Protein AF-A0A0B6X163-F1 (afdb_monomer_lite)

Sequence (167 aa):
MRHIKIWMGVALLGLLTAAVSIQALSQGRGRGIGRGPVRNVPTTNPSRPTNAASPGRSDKAARDVDRDRARGIAKKLNMTPEELEQKYQAERALNPHLTFGQFIAANVVARNLSAKHPNVTTEAILAGLRSGKSLGQTLQDLGVSEKEAREAERNARREIKEAHRNP

Radius of gyration: 24.9 Å; chains: 1; bounding box: 63×36×82 Å

Structure (mmCIF, N/CA/C/O backbone):
data_AF-A0A0B6X163-F1
#
_entry.id   AF-A0A0B6X163-F1
#
loop_
_atom_site.group_PDB
_atom_site.id
_atom_site.type_symbol
_atom_site.label_atom_id
_atom_site.label_alt_id
_atom_site.label_comp_id
_atom_site.label_asym_id
_atom_site.label_entity_id
_atom_site.label_seq_id
_atom_site.pdbx_PDB_ins_code
_atom_site.Cartn_x
_atom_site.Cartn_y
_atom_site.Cartn_z
_atom_site.occupancy
_atom_site.B_iso_or_equiv
_atom_site.auth_seq_id
_atom_site.auth_comp_id
_atom_site.auth_asym_id
_atom_site.auth_atom_id
_atom_site.pdbx_PDB_model_num
ATOM 1 N N . MET A 1 1 ? 20.357 -18.720 38.639 1.00 43.31 1 MET A N 1
ATOM 2 C CA . MET A 1 1 ? 19.757 -17.428 38.227 1.00 43.31 1 MET A CA 1
ATOM 3 C C . MET A 1 1 ? 18.860 -17.722 37.022 1.00 43.31 1 MET A C 1
ATOM 5 O O . MET A 1 1 ? 19.398 -18.125 36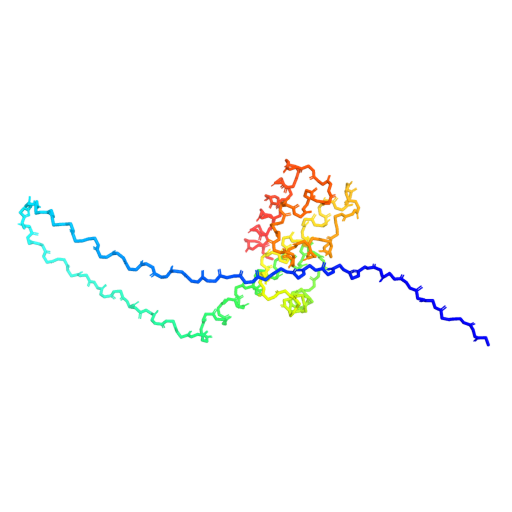.009 1.00 43.31 1 MET A O 1
ATOM 9 N N . ARG A 1 2 ? 17.532 -17.910 37.144 1.00 51.97 2 ARG A N 1
ATOM 10 C CA . ARG A 1 2 ? 16.449 -16.891 37.239 1.00 51.97 2 ARG A CA 1
ATOM 11 C C . ARG A 1 2 ? 16.726 -15.732 36.258 1.00 51.97 2 ARG A C 1
ATOM 13 O O . ARG A 1 2 ? 17.736 -15.073 36.432 1.00 51.97 2 ARG A O 1
ATOM 20 N N . HIS A 1 3 ? 15.945 -15.469 35.208 1.00 43.88 3 HIS A N 1
ATOM 21 C CA . HIS A 1 3 ? 14.514 -15.169 35.239 1.00 43.88 3 HIS A CA 1
ATOM 22 C C . HIS A 1 3 ? 13.803 -15.409 33.894 1.00 43.88 3 HIS A C 1
ATOM 24 O O . HIS A 1 3 ? 14.288 -15.038 32.832 1.00 43.88 3 HIS A O 1
ATOM 30 N N . ILE A 1 4 ? 12.595 -15.958 34.009 1.00 51.75 4 ILE A N 1
ATOM 31 C CA . ILE A 1 4 ? 11.504 -15.981 33.031 1.00 51.75 4 ILE A CA 1
ATOM 32 C C . ILE A 1 4 ? 10.851 -14.588 32.996 1.00 51.75 4 ILE A C 1
ATOM 34 O O . ILE A 1 4 ? 10.662 -13.984 34.057 1.00 51.75 4 ILE A O 1
ATOM 38 N N . LYS A 1 5 ? 10.449 -14.096 31.817 1.00 57.38 5 LYS A N 1
ATOM 39 C CA . LYS A 1 5 ? 9.508 -12.971 31.696 1.00 57.38 5 LYS A CA 1
ATOM 40 C C . LYS A 1 5 ? 8.414 -13.307 30.678 1.00 57.38 5 LYS A C 1
ATOM 42 O O . LYS A 1 5 ? 8.634 -13.339 29.475 1.00 57.38 5 LYS A O 1
ATOM 47 N N . ILE A 1 6 ? 7.252 -13.615 31.240 1.00 53.97 6 ILE A N 1
ATOM 48 C CA . ILE A 1 6 ? 5.937 -13.760 30.614 1.00 53.97 6 ILE A CA 1
ATOM 49 C C . ILE A 1 6 ? 5.343 -12.344 30.494 1.00 53.97 6 ILE A C 1
ATOM 51 O O . ILE A 1 6 ? 5.504 -11.588 31.451 1.00 53.97 6 ILE A O 1
ATOM 55 N N . TRP A 1 7 ? 4.669 -12.012 29.382 1.00 41.28 7 TRP A N 1
ATOM 56 C CA . TRP A 1 7 ? 3.344 -11.345 29.299 1.00 41.28 7 TRP A CA 1
ATOM 57 C C . TRP A 1 7 ? 3.153 -10.514 28.020 1.00 41.28 7 TRP A C 1
ATOM 59 O O . TRP A 1 7 ? 3.813 -9.501 27.834 1.00 41.28 7 TRP A O 1
ATOM 69 N N . MET A 1 8 ? 2.174 -10.919 27.210 1.00 46.34 8 MET A N 1
ATOM 70 C CA . MET A 1 8 ? 1.019 -10.137 26.723 1.00 46.34 8 MET A CA 1
ATOM 71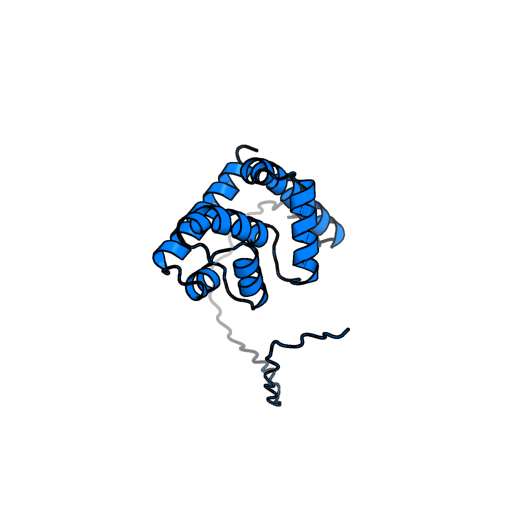 C C . MET A 1 8 ? 0.085 -11.197 26.099 1.00 46.34 8 MET A C 1
ATOM 73 O O . MET A 1 8 ? 0.486 -11.891 25.175 1.00 46.34 8 MET A O 1
ATOM 77 N N . GLY A 1 9 ? -1.072 -11.559 26.668 1.00 40.84 9 GLY A N 1
ATOM 78 C CA . GLY A 1 9 ? -2.228 -10.683 26.888 1.00 40.84 9 GLY A CA 1
ATOM 79 C C . GLY A 1 9 ? -2.663 -10.159 25.517 1.00 40.84 9 GLY A C 1
ATOM 80 O O . GLY A 1 9 ? -2.017 -9.260 25.009 1.00 40.84 9 GLY A O 1
ATOM 81 N N . VAL A 1 10 ? -3.653 -10.696 24.805 1.00 45.97 10 VAL A N 1
ATOM 82 C CA . VAL A 1 10 ? -5.029 -10.985 25.211 1.00 45.97 10 VAL A CA 1
ATOM 83 C C . VAL A 1 10 ? -5.596 -12.043 24.255 1.00 45.97 10 VAL A C 1
ATOM 85 O O . VAL A 1 10 ? -5.649 -11.832 23.047 1.00 45.97 10 VAL A O 1
ATOM 88 N N . ALA A 1 11 ? -6.048 -13.172 24.800 1.00 47.72 11 ALA A N 1
ATOM 89 C CA . ALA A 1 11 ? -7.032 -14.017 24.139 1.00 47.72 11 ALA A CA 1
ATOM 90 C C . ALA A 1 11 ? -8.403 -13.393 24.411 1.00 47.72 11 ALA A C 1
ATOM 92 O O . ALA A 1 11 ? -8.810 -13.316 25.571 1.00 47.72 11 ALA A O 1
ATOM 93 N N . LEU A 1 12 ? -9.103 -12.934 23.371 1.00 47.50 12 LEU A N 1
ATOM 94 C CA . LEU A 1 12 ? -10.520 -12.609 23.485 1.00 47.50 12 LEU A CA 1
ATOM 95 C C . LEU A 1 12 ? -11.325 -13.569 22.619 1.00 47.50 12 LEU A C 1
ATOM 97 O O . LEU A 1 12 ? -11.338 -13.528 21.392 1.00 47.50 12 LEU A O 1
ATOM 101 N N . LEU A 1 13 ? -11.929 -14.482 23.365 1.00 48.31 13 LEU A N 1
ATOM 102 C CA . LEU A 1 13 ? -12.984 -15.404 23.023 1.00 48.31 13 LEU A CA 1
ATOM 103 C C . LEU A 1 13 ? -14.193 -14.623 22.482 1.00 48.31 13 LEU A C 1
ATOM 105 O O . LEU A 1 13 ? -14.653 -13.672 23.108 1.00 48.31 13 LEU A O 1
ATOM 109 N N . GLY A 1 14 ? -14.724 -15.058 21.344 1.00 43.28 14 GLY A N 1
ATOM 110 C CA . GLY A 1 14 ? -15.951 -14.531 20.753 1.00 43.28 14 GLY A CA 1
ATOM 111 C C . GLY A 1 14 ? -16.656 -15.624 19.969 1.00 43.28 14 GLY A C 1
ATOM 112 O O . GLY A 1 14 ? -16.742 -15.575 18.748 1.00 43.28 14 GLY A O 1
ATOM 113 N N . LEU A 1 15 ? -17.079 -16.658 20.689 1.00 51.91 15 LEU A N 1
ATOM 114 C CA . LEU A 1 15 ? -17.913 -17.742 20.196 1.00 51.91 15 LEU A CA 1
ATOM 115 C C . LEU A 1 15 ? -19.335 -17.192 20.014 1.00 51.91 15 LEU A C 1
ATOM 117 O O . LEU A 1 15 ? -19.973 -16.836 21.001 1.00 51.91 15 LEU A O 1
ATOM 121 N N . LEU A 1 16 ? -19.835 -17.124 18.778 1.00 46.31 16 LEU A N 1
ATOM 122 C CA . LEU A 1 16 ? -21.273 -17.029 18.536 1.00 46.31 16 LEU A CA 1
ATOM 123 C C . LEU A 1 16 ? -21.694 -17.983 17.416 1.00 46.31 16 LEU A C 1
ATOM 125 O O . LEU A 1 16 ? -21.098 -18.067 16.346 1.00 46.31 16 LEU A O 1
ATOM 129 N N . THR A 1 17 ? -22.718 -18.739 17.764 1.00 43.25 17 THR A N 1
ATOM 130 C CA . THR A 1 17 ? -23.327 -19.895 17.120 1.00 43.25 17 THR A CA 1
ATOM 131 C C . THR A 1 17 ? -24.258 -19.548 15.956 1.00 43.25 17 THR A C 1
ATOM 133 O O . THR A 1 17 ? -24.985 -18.567 16.031 1.00 43.25 17 THR A O 1
ATOM 136 N N . ALA A 1 18 ? -24.262 -20.447 14.961 1.00 43.53 18 ALA A N 1
ATOM 137 C CA . ALA A 1 18 ? -25.374 -20.957 14.139 1.00 43.53 18 ALA A CA 1
ATOM 138 C C . ALA A 1 18 ? -26.485 -20.008 13.629 1.00 43.53 18 ALA A C 1
ATOM 140 O O . ALA A 1 18 ? -27.205 -19.409 14.416 1.00 43.53 18 ALA A O 1
ATOM 141 N N . ALA A 1 19 ? -26.775 -20.063 12.319 1.00 43.78 19 ALA A N 1
ATOM 142 C CA . ALA A 1 19 ? -27.946 -20.787 11.786 1.00 43.78 19 ALA A CA 1
ATOM 143 C C . ALA A 1 19 ? -28.282 -20.424 10.318 1.00 43.78 19 ALA A C 1
ATOM 145 O O . ALA A 1 19 ? -28.498 -19.269 9.979 1.00 43.78 19 ALA A O 1
ATOM 146 N N . VAL A 1 20 ? -28.424 -21.488 9.518 1.00 50.81 20 VAL A N 1
ATOM 147 C CA . VAL A 1 20 ? -29.495 -21.746 8.534 1.00 50.81 20 VAL A CA 1
ATOM 148 C C . VAL A 1 20 ? -29.549 -20.951 7.214 1.00 50.81 20 VAL A C 1
ATOM 150 O O . VAL A 1 20 ? -29.796 -19.754 7.132 1.00 50.81 20 VAL A O 1
ATOM 153 N N . SER A 1 21 ? -29.404 -21.754 6.159 1.00 50.56 21 SER A N 1
ATOM 154 C CA . SER A 1 21 ? -29.666 -21.577 4.731 1.00 50.56 21 SER A CA 1
ATOM 155 C C . SER A 1 21 ? -31.038 -20.999 4.387 1.00 50.56 21 SER A C 1
ATOM 157 O O . SER A 1 21 ? -32.014 -21.462 4.963 1.00 50.56 21 SER A O 1
ATOM 159 N N . ILE A 1 22 ? -31.143 -20.209 3.305 1.00 53.22 22 ILE A N 1
ATOM 160 C CA . ILE A 1 22 ? -32.242 -20.350 2.326 1.00 53.22 22 ILE A CA 1
ATOM 161 C C . ILE A 1 22 ? -31.717 -20.070 0.913 1.00 53.22 22 ILE A C 1
ATOM 163 O O . ILE A 1 22 ? -31.341 -18.956 0.557 1.00 53.22 22 ILE A O 1
ATOM 167 N N . GLN A 1 23 ? -31.744 -21.115 0.096 1.00 48.31 23 GLN A N 1
ATOM 168 C CA . GLN A 1 23 ? -31.627 -21.053 -1.349 1.00 48.31 23 GLN A CA 1
ATOM 169 C C . GLN A 1 23 ? -33.031 -20.803 -1.899 1.00 48.31 23 GLN A C 1
ATOM 171 O O . GLN A 1 23 ? -33.898 -21.668 -1.799 1.00 48.31 23 GLN A O 1
ATOM 176 N N . ALA A 1 24 ? -33.272 -19.616 -2.448 1.00 45.16 24 ALA A N 1
ATOM 177 C CA . ALA A 1 24 ? -34.521 -19.304 -3.128 1.00 45.16 24 ALA A CA 1
ATOM 178 C C . ALA A 1 24 ? -34.280 -19.295 -4.641 1.00 45.16 24 ALA A C 1
ATOM 180 O O . ALA A 1 24 ? -33.767 -18.330 -5.207 1.00 45.16 24 ALA A O 1
ATOM 181 N N . LEU A 1 25 ? -34.676 -20.389 -5.298 1.00 45.16 25 LEU A N 1
ATOM 182 C CA . LEU A 1 25 ? -35.082 -20.329 -6.694 1.00 45.16 25 LEU A CA 1
ATOM 183 C C . LEU A 1 25 ? -36.317 -19.429 -6.779 1.00 45.16 25 LEU A C 1
ATOM 185 O O . LEU A 1 25 ? -37.323 -19.691 -6.127 1.00 45.16 25 LEU A O 1
ATOM 189 N N . SER A 1 26 ? -36.281 -18.430 -7.650 1.00 51.56 26 SER A N 1
ATOM 190 C CA . SER A 1 26 ? -37.506 -17.899 -8.239 1.00 51.56 26 SER A CA 1
ATOM 191 C C . SER A 1 26 ? -37.312 -17.764 -9.743 1.00 51.56 26 SER A C 1
ATOM 193 O O . SER A 1 26 ? -36.586 -16.917 -10.257 1.00 51.56 26 SER A O 1
ATOM 195 N N . GLN A 1 27 ? -37.952 -18.691 -10.454 1.00 50.91 27 GLN A N 1
ATOM 196 C CA . GLN A 1 27 ? -38.227 -18.593 -11.875 1.00 50.91 27 GLN A CA 1
ATOM 197 C C . GLN A 1 27 ? -39.246 -17.466 -12.076 1.00 50.91 27 GLN A C 1
ATOM 199 O O . GLN A 1 27 ? -40.429 -17.627 -11.794 1.00 50.91 27 GLN A O 1
ATOM 204 N N . GLY A 1 28 ? -38.785 -16.319 -12.567 1.00 41.12 28 GLY A N 1
ATOM 205 C CA . GLY A 1 28 ? -39.636 -15.226 -13.031 1.00 41.12 28 GLY A CA 1
ATOM 206 C C . GLY A 1 28 ? -39.825 -15.305 -14.540 1.00 41.12 28 GLY A C 1
ATOM 207 O O . GLY A 1 28 ? -39.068 -14.721 -15.307 1.00 41.12 28 GLY A O 1
ATOM 208 N N . ARG A 1 29 ? -40.834 -16.063 -14.968 1.00 43.84 29 ARG A N 1
ATOM 209 C CA . ARG A 1 29 ? -41.298 -16.176 -16.353 1.00 43.84 29 ARG A CA 1
ATOM 210 C C . ARG A 1 29 ? -42.057 -14.891 -16.717 1.00 43.84 29 ARG A C 1
ATOM 212 O O . ARG A 1 29 ? -43.194 -14.722 -16.299 1.00 43.84 29 ARG A O 1
ATOM 219 N N . GLY A 1 30 ? -41.443 -13.997 -17.491 1.00 41.84 30 GLY A N 1
ATOM 220 C CA . GLY A 1 30 ? -42.058 -12.746 -17.953 1.00 41.84 30 GLY A CA 1
ATOM 221 C C . GLY A 1 30 ? -41.901 -12.568 -19.457 1.00 41.84 30 GLY A C 1
ATOM 222 O O . GLY A 1 30 ? -40.877 -12.105 -19.941 1.00 41.84 30 GLY A O 1
ATOM 223 N N . ARG A 1 31 ? -42.922 -12.996 -20.195 1.00 44.47 31 ARG A N 1
ATOM 224 C CA . ARG A 1 31 ? -43.038 -12.993 -21.655 1.00 44.47 31 ARG A CA 1
ATOM 225 C C . ARG A 1 31 ? -43.416 -11.581 -22.123 1.00 44.47 31 ARG A C 1
ATOM 227 O O . ARG A 1 31 ? -44.502 -11.119 -21.801 1.00 44.47 31 ARG A O 1
ATOM 234 N N . GLY A 1 32 ? -42.557 -10.927 -22.902 1.00 42.56 32 GLY A N 1
ATOM 235 C CA . GLY A 1 32 ? -42.854 -9.661 -23.578 1.00 42.56 32 GLY A CA 1
ATOM 236 C C . GLY A 1 32 ? -42.461 -9.743 -25.048 1.00 42.56 32 GLY A C 1
ATOM 237 O O . GLY A 1 32 ? -41.289 -9.636 -25.388 1.00 42.56 32 GLY A O 1
ATOM 238 N N . ILE A 1 33 ? -43.448 -9.999 -25.905 1.00 45.12 33 ILE A N 1
ATOM 239 C CA . ILE A 1 33 ? -43.335 -10.018 -27.365 1.00 45.12 33 ILE A CA 1
ATOM 240 C C . ILE A 1 33 ? -43.358 -8.569 -27.865 1.00 45.12 33 ILE A C 1
ATOM 242 O O . ILE A 1 33 ? -44.317 -7.851 -27.606 1.00 45.12 33 ILE A O 1
ATOM 246 N N . GLY A 1 34 ? -42.337 -8.166 -28.621 1.00 41.59 34 GLY A N 1
ATOM 247 C CA . GLY A 1 34 ? -42.279 -6.877 -29.311 1.00 41.59 34 GLY A CA 1
ATOM 248 C C . GLY A 1 34 ? -41.462 -6.991 -30.594 1.00 41.59 34 GLY A C 1
ATOM 249 O O . GLY A 1 34 ? -40.241 -7.072 -30.554 1.00 41.59 34 GLY A O 1
ATOM 250 N N . ARG A 1 35 ? -42.172 -7.064 -31.723 1.00 44.94 35 ARG A N 1
ATOM 251 C CA . ARG A 1 35 ? -41.683 -7.165 -33.106 1.00 44.94 35 ARG A CA 1
ATOM 252 C C . ARG A 1 35 ? -40.745 -6.011 -33.493 1.00 44.94 35 ARG A C 1
ATOM 254 O O . ARG A 1 35 ? -41.101 -4.853 -33.316 1.00 44.94 35 ARG A O 1
ATOM 261 N N . GLY A 1 36 ? -39.650 -6.343 -34.174 1.00 40.09 36 GLY A N 1
ATOM 262 C CA . GLY A 1 36 ? -38.895 -5.443 -35.051 1.00 40.09 36 GLY A CA 1
ATOM 263 C C . GLY A 1 36 ? -38.385 -6.235 -36.268 1.00 40.09 36 GLY A C 1
ATOM 264 O O . GLY A 1 36 ? -37.955 -7.374 -36.083 1.00 40.09 36 GLY A O 1
ATOM 265 N N . PRO A 1 37 ? -38.507 -5.720 -37.506 1.00 50.47 37 PRO A N 1
ATOM 266 C CA . PRO A 1 37 ? -38.285 -6.500 -38.719 1.00 50.47 37 PRO A CA 1
ATOM 267 C C . PRO A 1 37 ? -36.808 -6.815 -38.983 1.00 50.47 37 PRO A C 1
ATOM 269 O O . PRO A 1 37 ? -35.912 -5.996 -38.795 1.00 50.47 37 PRO A O 1
ATOM 272 N N . VAL A 1 38 ? -36.610 -8.036 -39.475 1.00 47.75 38 VAL A N 1
ATOM 273 C CA . VAL A 1 38 ? -35.373 -8.617 -39.994 1.00 47.75 38 VAL A CA 1
ATOM 274 C C . VAL A 1 38 ? -34.736 -7.746 -41.081 1.00 47.75 38 VAL A C 1
ATOM 276 O O . VAL A 1 38 ? -35.346 -7.462 -42.109 1.00 47.75 38 VAL A O 1
ATOM 279 N N . ARG A 1 39 ? -33.466 -7.380 -40.887 1.00 44.53 39 ARG A N 1
ATOM 280 C CA . ARG A 1 39 ? -32.579 -6.954 -41.974 1.00 44.53 39 ARG A CA 1
ATOM 281 C C . ARG A 1 39 ? -31.427 -7.946 -42.048 1.00 44.53 39 ARG A C 1
ATOM 283 O O . ARG A 1 39 ? -30.510 -7.906 -41.233 1.00 44.53 39 ARG A O 1
ATOM 290 N N . ASN A 1 40 ? -31.518 -8.859 -43.011 1.00 46.22 40 ASN A N 1
ATOM 291 C CA . ASN A 1 40 ? -30.446 -9.780 -43.363 1.00 46.22 40 ASN A CA 1
ATOM 292 C C . ASN A 1 40 ? -29.241 -8.977 -43.864 1.00 46.22 40 ASN A C 1
ATOM 294 O O . ASN A 1 40 ? -29.279 -8.414 -44.956 1.00 46.22 40 ASN A O 1
ATOM 298 N N . VAL A 1 41 ? -28.168 -8.962 -43.080 1.00 58.31 41 VAL A N 1
ATOM 299 C CA . VAL A 1 41 ? -26.815 -8.664 -43.554 1.00 58.31 41 VAL A CA 1
ATOM 300 C C . VAL A 1 41 ? -25.914 -9.825 -43.127 1.00 58.31 41 VAL A C 1
ATOM 302 O O . VAL A 1 41 ? -25.724 -10.036 -41.929 1.00 58.31 41 VAL A O 1
ATOM 305 N N . PRO A 1 42 ? -25.382 -10.635 -44.057 1.00 45.28 42 PRO A N 1
ATOM 306 C CA . PRO A 1 42 ? -24.358 -11.609 -43.722 1.00 45.28 42 PRO A CA 1
ATOM 307 C C . PRO A 1 42 ? -23.018 -10.873 -43.602 1.00 45.28 42 PRO A C 1
ATOM 309 O O . PRO A 1 42 ? -22.260 -10.775 -44.561 1.00 45.28 42 PRO A O 1
ATOM 312 N N . THR A 1 43 ? -22.722 -10.335 -42.419 1.00 48.84 43 THR A N 1
ATOM 313 C CA . THR A 1 43 ? -21.346 -9.978 -42.054 1.00 48.84 43 THR A CA 1
ATOM 314 C C . THR A 1 43 ? -20.736 -11.174 -41.341 1.00 48.84 43 THR A C 1
ATOM 316 O O . THR A 1 43 ? -21.130 -11.545 -40.237 1.00 48.84 43 THR A O 1
ATOM 319 N N . THR A 1 44 ? -19.780 -11.795 -42.019 1.00 51.47 44 THR A N 1
ATOM 320 C CA . THR A 1 44 ? -18.864 -12.806 -41.499 1.00 51.47 44 THR A CA 1
ATOM 321 C C . THR A 1 44 ? -18.202 -12.298 -40.220 1.00 51.47 44 THR A C 1
ATOM 323 O O . THR A 1 44 ? -17.351 -11.411 -40.262 1.00 51.47 44 THR A O 1
ATOM 326 N N . ASN A 1 45 ? -18.616 -12.845 -39.081 1.00 42.81 45 ASN A N 1
ATOM 327 C CA . ASN A 1 45 ? -18.026 -12.575 -37.778 1.00 42.81 45 ASN A CA 1
ATOM 328 C C . ASN A 1 45 ? -16.923 -13.627 -37.555 1.00 42.81 45 ASN A C 1
ATOM 330 O O . ASN A 1 45 ? -17.264 -14.800 -37.383 1.00 42.81 45 ASN A O 1
ATOM 334 N N . PRO A 1 46 ? -15.621 -13.289 -37.619 1.00 49.22 46 PRO A N 1
ATOM 335 C CA . PRO A 1 46 ? -14.584 -14.259 -37.312 1.00 49.22 46 PRO A CA 1
ATOM 336 C C . PRO A 1 46 ? -14.670 -14.622 -35.829 1.00 49.22 46 PRO A C 1
ATOM 338 O O . PRO A 1 46 ? -14.594 -13.772 -34.941 1.00 49.22 46 PRO A O 1
ATOM 341 N N . SER A 1 47 ? -14.869 -15.914 -35.596 1.00 44.47 47 SER A N 1
ATOM 342 C CA . SER A 1 47 ? -14.909 -16.594 -34.312 1.00 44.47 47 SER A CA 1
ATOM 343 C C . SER A 1 47 ? -13.886 -16.028 -33.328 1.00 44.47 47 SER A C 1
ATOM 345 O O . SER A 1 47 ? -12.681 -16.214 -33.473 1.00 44.47 47 SER A O 1
ATOM 347 N N . ARG A 1 48 ? -14.390 -15.364 -32.286 1.00 47.53 48 ARG A N 1
ATOM 348 C CA . ARG A 1 48 ? -13.654 -15.067 -31.057 1.00 47.53 48 ARG A CA 1
ATOM 349 C C . ARG A 1 48 ? -13.212 -16.407 -30.459 1.00 47.53 48 ARG A C 1
ATOM 351 O O . ARG A 1 48 ? -14.093 -17.172 -30.064 1.00 47.53 48 ARG A O 1
ATOM 358 N N . PRO A 1 49 ? -11.909 -16.733 -30.372 1.00 46.88 49 PRO A N 1
ATOM 359 C CA . PRO A 1 49 ? -11.509 -17.938 -29.673 1.00 46.88 49 PRO A CA 1
ATOM 360 C C . PRO A 1 49 ? -11.870 -17.759 -28.198 1.00 46.88 49 PRO A C 1
ATOM 362 O O . PRO A 1 49 ? -11.370 -16.875 -27.499 1.00 46.88 49 PRO A O 1
ATOM 365 N N . THR A 1 50 ? -12.797 -18.591 -27.737 1.00 46.47 50 THR A N 1
ATOM 366 C CA . THR A 1 50 ? -13.031 -18.862 -26.326 1.00 46.47 50 THR A CA 1
ATOM 367 C C . THR A 1 50 ? -11.762 -19.500 -25.777 1.00 46.47 50 THR A C 1
ATOM 369 O O . THR A 1 50 ? -11.591 -20.716 -25.836 1.00 46.47 50 THR A O 1
ATOM 372 N N . ASN A 1 51 ? -10.841 -18.674 -25.277 1.00 44.75 51 ASN A N 1
ATOM 373 C CA . ASN A 1 51 ? -9.732 -19.152 -24.466 1.00 44.75 51 ASN A CA 1
ATOM 374 C C . ASN A 1 51 ? -10.315 -19.674 -23.153 1.00 44.75 51 ASN A C 1
ATOM 376 O O . ASN A 1 51 ? -10.484 -18.933 -22.185 1.00 44.75 51 ASN A O 1
ATOM 380 N N . ALA A 1 52 ? -10.648 -20.964 -23.157 1.00 43.47 52 ALA A N 1
ATOM 381 C CA . ALA A 1 52 ? -10.773 -21.764 -21.957 1.00 43.47 52 ALA A CA 1
ATOM 382 C C . ALA A 1 52 ? -9.489 -21.560 -21.144 1.00 43.47 52 ALA A C 1
ATOM 384 O O . ALA A 1 52 ? -8.383 -21.844 -21.608 1.00 43.47 52 ALA A O 1
ATOM 385 N N . ALA A 1 53 ? -9.643 -20.968 -19.964 1.00 42.81 53 ALA A N 1
ATOM 386 C CA . ALA A 1 53 ? -8.556 -20.681 -19.053 1.00 42.81 53 ALA A CA 1
ATOM 387 C C . ALA A 1 53 ? -7.883 -21.997 -18.637 1.00 42.81 53 ALA A C 1
ATOM 389 O O . ALA A 1 53 ? -8.397 -22.738 -17.804 1.00 42.81 53 ALA A O 1
ATOM 390 N N . SER A 1 54 ? -6.724 -22.294 -19.226 1.00 41.34 54 SER A N 1
ATOM 391 C CA . SER A 1 54 ? -5.775 -23.239 -18.646 1.00 41.34 54 SER A CA 1
ATOM 392 C C . SER A 1 54 ? -5.186 -22.590 -17.386 1.00 41.34 54 SER A C 1
ATOM 394 O O . SER A 1 54 ? -4.509 -21.565 -17.522 1.00 41.34 54 SER A O 1
ATOM 396 N N . PRO A 1 55 ? -5.389 -23.155 -16.181 1.00 47.09 55 PRO A N 1
ATOM 397 C CA . PRO A 1 55 ? -4.981 -22.518 -14.925 1.00 47.09 55 PRO A CA 1
ATOM 398 C C . PRO A 1 55 ? -3.469 -22.226 -14.848 1.00 47.09 55 PRO A C 1
ATOM 400 O O . PRO A 1 55 ? -3.063 -21.263 -14.219 1.00 47.09 55 PRO A O 1
ATOM 403 N N . GLY A 1 56 ? -2.618 -22.956 -15.580 1.00 44.44 56 GLY A N 1
ATOM 404 C CA . GLY A 1 56 ? -1.163 -22.733 -15.565 1.00 44.44 56 GLY A CA 1
ATOM 405 C C . GLY A 1 56 ? -0.643 -21.523 -16.359 1.00 44.44 56 GLY A C 1
ATOM 406 O O . GLY A 1 56 ? 0.480 -21.078 -16.121 1.00 44.44 56 GLY A O 1
ATOM 407 N N . ARG A 1 57 ? -1.411 -20.965 -17.308 1.00 44.97 57 ARG A N 1
ATOM 408 C CA . ARG A 1 57 ? -0.935 -19.852 -18.163 1.00 44.97 57 ARG A CA 1
ATOM 409 C C . ARG A 1 57 ? -1.225 -18.482 -17.536 1.00 44.97 57 ARG A C 1
ATOM 411 O O . ARG A 1 57 ? -0.442 -17.553 -17.722 1.00 44.97 57 ARG A O 1
ATOM 418 N N . SER A 1 58 ? -2.295 -18.382 -16.745 1.00 53.34 58 SER A N 1
ATOM 419 C CA . SER A 1 58 ? -2.663 -17.195 -15.963 1.00 53.34 58 SER A CA 1
ATOM 420 C C . SER A 1 58 ? -1.697 -16.923 -14.813 1.00 53.34 58 SER A C 1
ATOM 422 O O . SER A 1 58 ? -1.299 -15.778 -14.629 1.00 53.34 58 SER A O 1
ATOM 424 N N . ASP A 1 59 ? -1.257 -17.955 -14.088 1.00 55.56 59 ASP A N 1
ATOM 425 C CA . ASP A 1 59 ? -0.324 -17.785 -12.969 1.00 55.56 59 ASP A CA 1
ATOM 426 C C . ASP A 1 59 ? 1.068 -17.356 -13.431 1.00 55.56 59 ASP A C 1
ATOM 428 O O . ASP A 1 59 ? 1.679 -16.479 -12.826 1.00 55.56 59 ASP A O 1
ATOM 432 N N . LYS A 1 60 ? 1.571 -17.926 -14.534 1.00 55.69 60 LYS A N 1
ATOM 433 C CA . LYS A 1 60 ? 2.869 -17.525 -15.087 1.00 55.69 60 LYS A CA 1
ATOM 434 C C . LYS A 1 60 ? 2.832 -16.097 -15.634 1.00 55.69 60 LYS A C 1
ATOM 436 O O . LYS A 1 60 ? 3.730 -15.322 -15.335 1.00 55.69 60 LYS A O 1
ATOM 441 N N . ALA A 1 61 ? 1.782 -15.732 -16.373 1.00 58.66 61 ALA A N 1
ATOM 442 C CA . ALA A 1 61 ? 1.618 -14.371 -16.880 1.00 58.66 61 ALA A CA 1
ATOM 443 C C . ALA A 1 61 ? 1.439 -13.344 -15.748 1.00 58.66 61 ALA A C 1
ATOM 445 O O . ALA A 1 61 ? 2.010 -12.262 -15.821 1.00 58.66 61 ALA A O 1
ATOM 446 N N . ALA A 1 62 ? 0.702 -13.684 -14.685 1.00 57.62 62 ALA A N 1
ATOM 447 C CA . ALA A 1 62 ? 0.572 -12.830 -13.505 1.00 57.62 62 ALA A CA 1
ATOM 448 C C . ALA A 1 62 ? 1.918 -12.641 -12.787 1.00 57.62 62 ALA A C 1
ATOM 450 O O . ALA A 1 62 ? 2.280 -11.513 -12.470 1.00 57.62 62 ALA A O 1
ATOM 451 N N . ARG A 1 63 ? 2.695 -13.719 -12.616 1.00 61.16 63 ARG A N 1
ATOM 452 C CA . ARG A 1 63 ? 4.049 -13.663 -12.038 1.00 61.16 63 ARG A CA 1
ATOM 453 C C . ARG A 1 63 ? 5.023 -12.862 -12.896 1.00 61.16 63 ARG A C 1
ATOM 455 O O . ARG A 1 63 ? 5.792 -12.080 -12.357 1.00 61.16 63 ARG A O 1
ATOM 462 N N . ASP A 1 64 ? 4.988 -13.029 -14.217 1.00 60.06 64 ASP A N 1
ATOM 463 C CA . ASP A 1 64 ? 5.837 -12.264 -15.137 1.00 60.06 64 ASP A CA 1
ATOM 464 C C . ASP A 1 64 ? 5.498 -10.758 -15.061 1.00 60.06 64 ASP A C 1
ATOM 466 O O . ASP A 1 64 ? 6.399 -9.934 -14.914 1.00 60.06 64 ASP A O 1
ATOM 470 N N . VA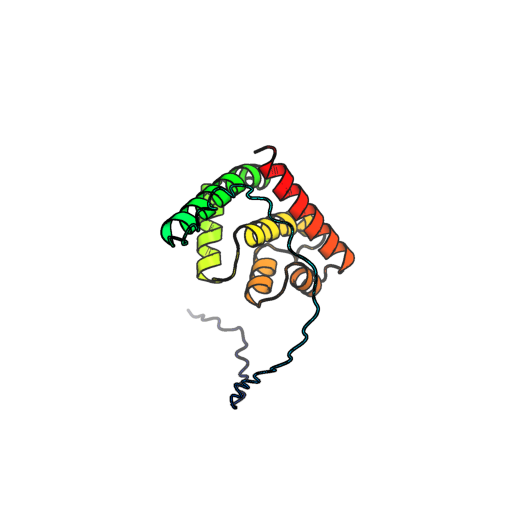L A 1 65 ? 4.206 -10.403 -15.032 1.00 62.81 65 VAL A N 1
ATOM 471 C CA . VAL A 1 65 ? 3.735 -9.017 -14.850 1.00 62.81 65 VAL A CA 1
ATOM 472 C C . VAL A 1 65 ? 4.126 -8.446 -13.484 1.00 62.81 65 VAL A C 1
ATOM 474 O O . VAL A 1 65 ? 4.527 -7.286 -13.395 1.00 62.81 65 VAL A O 1
ATOM 477 N N . ASP A 1 66 ? 4.016 -9.228 -12.412 1.00 66.56 66 ASP A N 1
ATOM 478 C CA . ASP A 1 66 ? 4.402 -8.782 -11.074 1.00 66.56 66 ASP A CA 1
ATOM 479 C C . ASP A 1 66 ? 5.924 -8.636 -10.936 1.00 66.56 66 ASP A C 1
ATOM 481 O O . ASP A 1 66 ? 6.373 -7.668 -10.326 1.00 66.56 66 ASP A O 1
ATOM 485 N N . ARG A 1 67 ? 6.727 -9.478 -11.598 1.00 68.12 67 ARG A N 1
ATOM 486 C CA . ARG A 1 67 ? 8.192 -9.335 -11.662 1.00 68.12 67 ARG A CA 1
ATOM 487 C C . ARG A 1 67 ? 8.621 -8.071 -12.411 1.00 68.12 67 ARG A C 1
ATOM 489 O O . ARG A 1 67 ? 9.514 -7.353 -11.958 1.00 68.12 67 ARG A O 1
ATOM 496 N N . ASP A 1 68 ? 7.989 -7.767 -13.542 1.00 69.31 68 ASP A N 1
ATOM 497 C CA . ASP A 1 68 ? 8.291 -6.545 -14.299 1.00 69.31 68 ASP A CA 1
ATOM 498 C C . ASP A 1 68 ? 7.881 -5.287 -13.514 1.00 69.31 68 ASP A C 1
ATOM 500 O O . ASP A 1 68 ? 8.619 -4.299 -13.479 1.00 69.31 68 ASP A O 1
ATOM 504 N N . ARG A 1 69 ? 6.760 -5.351 -12.781 1.00 69.06 69 ARG A N 1
ATOM 505 C CA . ARG A 1 69 ? 6.371 -4.314 -11.811 1.00 69.06 69 ARG A CA 1
ATOM 506 C C . ARG A 1 69 ? 7.360 -4.211 -10.652 1.00 69.06 69 ARG A C 1
ATOM 508 O O . ARG A 1 69 ? 7.663 -3.098 -10.228 1.00 69.06 69 ARG A O 1
ATOM 515 N N . ALA A 1 70 ? 7.874 -5.334 -10.150 1.00 68.69 70 ALA A N 1
ATOM 516 C CA . ALA A 1 70 ? 8.838 -5.368 -9.056 1.00 68.69 70 ALA A CA 1
ATOM 517 C C . ALA A 1 70 ? 10.107 -4.590 -9.413 1.00 68.69 70 ALA A C 1
ATOM 519 O O . ALA A 1 70 ? 10.581 -3.820 -8.588 1.00 68.69 70 ALA A O 1
ATOM 520 N N . ARG A 1 71 ? 10.618 -4.716 -10.647 1.00 72.81 71 ARG A N 1
ATOM 521 C CA . ARG A 1 71 ? 11.865 -4.056 -11.079 1.00 72.81 71 ARG A CA 1
ATOM 522 C C . ARG A 1 71 ? 11.858 -2.538 -10.927 1.00 72.81 71 ARG A C 1
ATOM 524 O O . ARG A 1 71 ? 12.762 -1.996 -10.293 1.00 72.81 71 ARG A O 1
ATOM 531 N N . GLY A 1 72 ? 10.843 -1.865 -11.465 1.00 74.12 72 GLY A N 1
ATOM 532 C CA . GLY A 1 72 ? 10.767 -0.401 -11.394 1.00 74.12 72 GLY A CA 1
ATOM 533 C C . GLY A 1 72 ? 10.544 0.109 -9.968 1.00 74.12 72 GLY A C 1
ATOM 534 O O . GLY A 1 72 ? 11.083 1.139 -9.561 1.00 74.12 72 GLY A O 1
ATOM 535 N N . ILE A 1 73 ? 9.768 -0.631 -9.172 1.00 73.69 73 ILE A N 1
ATOM 536 C CA . ILE A 1 73 ? 9.490 -0.275 -7.776 1.00 73.69 73 ILE A CA 1
ATOM 537 C C . ILE A 1 73 ? 10.711 -0.503 -6.885 1.00 73.69 73 ILE A C 1
ATOM 539 O O . ILE A 1 73 ? 10.989 0.314 -6.010 1.00 73.69 73 ILE A O 1
ATOM 543 N N . ALA A 1 74 ? 11.433 -1.601 -7.097 1.00 73.06 74 ALA A N 1
ATOM 544 C CA . ALA A 1 74 ? 12.571 -2.013 -6.289 1.00 73.06 74 ALA A CA 1
ATOM 545 C C . ALA A 1 74 ? 13.663 -0.932 -6.283 1.00 73.06 74 ALA A C 1
ATOM 547 O O . ALA A 1 74 ? 14.077 -0.490 -5.209 1.00 73.06 74 ALA A O 1
ATOM 548 N N . LYS A 1 75 ? 13.998 -0.374 -7.459 1.00 72.56 75 LYS A N 1
ATOM 549 C CA . LYS A 1 75 ? 14.900 0.788 -7.565 1.00 72.56 75 LYS A CA 1
ATOM 550 C C . LYS A 1 75 ? 14.425 1.969 -6.725 1.00 72.56 75 LYS A C 1
ATOM 552 O O . LYS A 1 75 ? 15.220 2.588 -6.025 1.00 72.56 75 LYS A O 1
ATOM 557 N N . LYS A 1 76 ? 13.125 2.279 -6.766 1.00 72.88 76 LYS A N 1
ATOM 558 C CA . LYS A 1 76 ? 12.566 3.362 -5.952 1.00 72.88 76 LYS A CA 1
ATOM 559 C C . LYS A 1 76 ? 12.666 3.049 -4.469 1.00 72.88 76 LYS A C 1
ATOM 561 O O . LYS A 1 76 ? 12.996 3.960 -3.726 1.00 72.88 76 LYS A O 1
ATOM 566 N N . LEU A 1 77 ? 12.388 1.824 -4.032 1.00 74.12 77 LEU A N 1
ATOM 567 C CA . LEU A 1 77 ? 12.403 1.421 -2.622 1.00 74.12 77 LEU A CA 1
ATOM 568 C C . LEU A 1 77 ? 13.810 1.123 -2.066 1.00 74.12 77 LEU A C 1
ATOM 570 O O . LEU A 1 77 ? 13.907 0.790 -0.889 1.00 74.12 77 LEU A O 1
ATOM 574 N N . ASN A 1 78 ? 14.879 1.289 -2.858 1.00 77.38 78 ASN A N 1
ATOM 575 C CA . ASN A 1 78 ? 16.243 0.849 -2.522 1.00 77.38 78 ASN A CA 1
ATOM 576 C C . ASN A 1 78 ? 16.300 -0.639 -2.122 1.00 77.38 78 ASN A C 1
ATOM 578 O O . ASN A 1 78 ? 17.014 -1.017 -1.199 1.00 77.38 78 ASN A O 1
ATOM 582 N N . MET A 1 79 ? 15.517 -1.476 -2.802 1.00 76.94 79 MET A N 1
ATOM 583 C CA . MET A 1 79 ? 15.530 -2.933 -2.649 1.00 76.94 79 MET A CA 1
ATOM 584 C C . MET A 1 79 ? 15.861 -3.583 -3.988 1.00 76.94 79 MET A C 1
ATOM 586 O O . MET A 1 79 ? 15.729 -2.957 -5.042 1.00 76.94 79 MET A O 1
ATOM 590 N N . THR A 1 80 ? 16.257 -4.851 -3.964 1.00 80.06 80 THR A N 1
ATOM 591 C CA . THR A 1 80 ? 16.309 -5.668 -5.179 1.00 80.06 80 THR A CA 1
ATOM 592 C C . THR A 1 80 ? 14.919 -6.227 -5.520 1.00 80.06 80 THR A C 1
ATOM 594 O O . THR A 1 80 ? 14.082 -6.420 -4.628 1.00 80.06 80 THR A O 1
ATOM 597 N N . PRO A 1 81 ? 14.621 -6.476 -6.808 1.00 77.44 81 PRO A N 1
ATOM 598 C CA . PRO A 1 81 ? 13.374 -7.124 -7.219 1.00 77.44 81 PRO A CA 1
ATOM 599 C C . PRO A 1 81 ? 13.174 -8.482 -6.536 1.00 77.44 81 PRO A C 1
ATOM 601 O O . PRO A 1 81 ? 12.055 -8.824 -6.159 1.00 77.44 81 PRO A O 1
ATOM 604 N N . GLU A 1 82 ? 14.262 -9.227 -6.338 1.00 80.50 82 GLU A N 1
ATOM 605 C CA . GLU A 1 82 ? 14.276 -10.543 -5.707 1.00 80.50 82 GLU A CA 1
ATOM 606 C C . GLU A 1 82 ? 13.930 -10.459 -4.216 1.00 80.50 82 GLU A C 1
ATOM 608 O O . GLU A 1 82 ? 13.089 -11.222 -3.745 1.00 80.50 82 GLU A O 1
ATOM 613 N N . GLU A 1 83 ? 14.512 -9.513 -3.471 1.00 82.44 83 GLU A N 1
ATOM 614 C CA . GLU A 1 83 ? 14.152 -9.280 -2.062 1.00 82.44 83 GLU A CA 1
ATOM 615 C C . GLU A 1 83 ? 12.684 -8.884 -1.914 1.00 82.44 83 GLU A C 1
ATOM 617 O O . GLU A 1 83 ? 11.996 -9.308 -0.982 1.00 82.44 83 GLU A O 1
ATOM 622 N N . LEU A 1 84 ? 12.195 -8.064 -2.839 1.00 82.50 84 LEU A N 1
ATOM 623 C CA . LEU A 1 84 ? 10.831 -7.572 -2.818 1.00 82.50 84 LEU A CA 1
ATOM 624 C C . LEU A 1 84 ? 9.828 -8.703 -3.105 1.00 82.50 84 LEU A C 1
ATOM 626 O O . LEU A 1 84 ? 8.798 -8.799 -2.433 1.00 82.50 84 LEU A O 1
ATOM 630 N N . GLU A 1 85 ? 10.146 -9.591 -4.050 1.00 82.88 85 GLU A N 1
ATOM 631 C CA . GLU A 1 85 ? 9.353 -10.789 -4.331 1.00 82.88 85 GLU A CA 1
ATOM 632 C C . GLU A 1 85 ? 9.389 -11.783 -3.160 1.00 82.88 85 GLU A C 1
ATOM 634 O O . GLU A 1 85 ? 8.342 -12.296 -2.764 1.00 82.88 85 GLU A O 1
ATOM 639 N N . GLN A 1 86 ? 10.555 -12.006 -2.544 1.00 85.94 86 GLN A N 1
ATOM 640 C CA . GLN A 1 86 ? 10.689 -12.874 -1.368 1.00 85.94 86 GLN A CA 1
ATOM 641 C C . GLN A 1 86 ? 9.850 -12.373 -0.189 1.00 85.94 86 GLN A C 1
ATOM 643 O O . GLN A 1 86 ? 9.107 -13.149 0.416 1.00 85.94 86 GLN A O 1
ATOM 648 N N . LYS A 1 87 ? 9.901 -11.069 0.106 1.00 84.88 87 LYS A N 1
ATOM 649 C CA . LYS A 1 87 ? 9.069 -10.464 1.155 1.00 84.88 87 LYS A CA 1
ATOM 650 C C . LYS A 1 87 ? 7.584 -10.580 0.838 1.00 84.88 87 LYS A C 1
ATOM 652 O O . LYS A 1 87 ? 6.802 -10.926 1.719 1.00 84.88 87 LYS A O 1
ATOM 657 N N . TYR A 1 88 ? 7.192 -10.355 -0.416 1.00 86.50 88 TYR A N 1
ATOM 658 C CA . TYR A 1 88 ? 5.807 -10.561 -0.828 1.00 86.50 88 TYR A CA 1
ATOM 659 C C . TYR A 1 88 ? 5.351 -12.007 -0.600 1.00 86.50 88 TYR A C 1
ATOM 661 O O . TYR A 1 88 ? 4.271 -12.224 -0.057 1.00 86.50 88 TYR A O 1
ATOM 669 N N . GLN A 1 89 ? 6.158 -12.999 -0.985 1.00 87.38 89 GLN A N 1
ATOM 670 C CA . GLN A 1 89 ? 5.815 -14.410 -0.798 1.00 87.38 89 GLN A CA 1
ATOM 671 C C . GLN A 1 89 ? 5.692 -14.782 0.687 1.00 87.38 89 GLN A C 1
ATOM 673 O O . GLN A 1 89 ? 4.745 -15.479 1.054 1.00 87.38 89 GLN A O 1
ATOM 678 N N . ALA A 1 90 ? 6.590 -14.275 1.538 1.00 86.94 90 ALA A N 1
ATOM 679 C CA . ALA A 1 90 ? 6.534 -14.480 2.984 1.00 86.94 90 ALA A CA 1
ATOM 680 C C . ALA A 1 90 ? 5.242 -13.910 3.596 1.00 86.94 90 ALA A C 1
ATOM 682 O O . ALA A 1 90 ? 4.544 -14.598 4.340 1.00 86.94 90 ALA A O 1
ATOM 683 N N . GLU A 1 91 ? 4.868 -12.687 3.218 1.00 86.06 91 GLU A N 1
ATOM 684 C CA . GLU A 1 91 ? 3.635 -12.051 3.694 1.00 86.06 91 GLU A CA 1
ATOM 685 C C . GLU A 1 91 ? 2.380 -12.717 3.125 1.00 86.06 91 GLU A C 1
ATOM 687 O O . GLU A 1 91 ? 1.386 -12.894 3.828 1.00 86.06 91 GLU A O 1
ATOM 692 N N . ARG A 1 92 ? 2.415 -13.150 1.860 1.00 86.88 92 ARG A N 1
ATOM 693 C CA . ARG A 1 92 ? 1.297 -13.849 1.216 1.00 86.88 92 ARG A CA 1
ATOM 694 C C . ARG A 1 92 ? 1.020 -15.211 1.855 1.00 86.88 92 ARG A C 1
ATOM 696 O O . ARG A 1 92 ? -0.132 -15.633 1.887 1.00 86.88 92 ARG A O 1
ATOM 703 N N . ALA A 1 93 ? 2.038 -15.884 2.392 1.00 85.75 93 ALA A N 1
ATOM 704 C CA . ALA A 1 93 ? 1.846 -17.122 3.148 1.00 85.75 93 ALA A CA 1
ATOM 705 C C . ALA A 1 93 ? 0.993 -16.902 4.414 1.00 85.75 93 ALA A C 1
ATOM 707 O O . ALA A 1 93 ? 0.225 -17.780 4.800 1.00 85.75 93 ALA A O 1
ATOM 708 N N . LEU A 1 94 ? 1.090 -15.717 5.025 1.00 83.00 94 LEU A N 1
ATOM 709 C CA . LEU A 1 94 ? 0.309 -15.314 6.200 1.00 83.00 94 LEU A CA 1
ATOM 710 C C . LEU A 1 94 ? -0.993 -14.580 5.830 1.00 83.00 94 LEU A C 1
ATOM 712 O O . LEU A 1 94 ? -1.922 -14.510 6.635 1.00 83.00 94 LEU A O 1
ATOM 716 N N . ASN A 1 95 ? -1.063 -14.025 4.618 1.00 83.00 95 ASN A N 1
ATOM 717 C CA . ASN A 1 95 ? -2.205 -13.311 4.060 1.00 83.00 95 ASN A CA 1
ATOM 718 C C . ASN A 1 95 ? -2.485 -13.782 2.620 1.00 83.00 95 ASN A C 1
ATOM 720 O O . ASN A 1 95 ? -2.038 -13.142 1.662 1.00 83.00 95 ASN A O 1
ATOM 724 N N . PRO A 1 96 ? -3.256 -14.864 2.426 1.00 83.00 96 PRO A N 1
ATOM 725 C CA . PRO A 1 96 ? -3.493 -15.425 1.095 1.00 83.00 96 PRO A CA 1
ATOM 726 C C . PRO A 1 96 ? -4.248 -14.474 0.150 1.00 83.00 96 PRO A C 1
ATOM 728 O O . PRO A 1 96 ? -4.192 -14.650 -1.069 1.00 83.00 96 PRO A O 1
ATOM 731 N N . HIS A 1 97 ? -4.913 -13.447 0.689 1.00 84.19 97 HIS A N 1
ATOM 732 C CA . HIS A 1 97 ? -5.620 -12.420 -0.079 1.00 84.19 97 HIS A CA 1
ATOM 733 C C . HIS A 1 97 ? -4.740 -11.213 -0.441 1.00 84.19 97 HIS A C 1
ATOM 735 O O . HIS A 1 97 ? -5.182 -10.351 -1.203 1.00 84.19 97 HIS A O 1
ATOM 741 N N . LEU A 1 98 ? -3.502 -11.143 0.065 1.00 84.94 98 LEU A N 1
ATOM 742 C CA . LEU A 1 98 ? -2.577 -10.056 -0.233 1.00 84.94 98 LEU A CA 1
ATOM 743 C C . LEU A 1 98 ? -2.126 -10.118 -1.692 1.00 84.94 98 LEU A C 1
ATOM 745 O O . LEU A 1 98 ? -1.437 -11.040 -2.140 1.00 84.94 98 LEU A O 1
ATOM 749 N N . THR A 1 99 ? -2.477 -9.081 -2.438 1.00 86.56 99 THR A N 1
ATOM 750 C CA . THR A 1 99 ? -1.995 -8.901 -3.810 1.00 86.56 99 THR A CA 1
ATOM 751 C C . THR A 1 99 ? -0.626 -8.227 -3.820 1.00 86.56 99 THR A C 1
ATOM 753 O O . THR A 1 99 ? -0.314 -7.419 -2.942 1.00 86.56 99 THR A O 1
ATOM 756 N N . PHE A 1 100 ? 0.176 -8.501 -4.851 1.00 84.12 100 PHE A N 1
ATOM 757 C CA . PHE A 1 100 ? 1.473 -7.847 -5.031 1.00 84.12 100 PHE A CA 1
ATOM 758 C C . PHE A 1 100 ? 1.336 -6.315 -5.039 1.00 84.12 100 PHE A C 1
ATOM 760 O O . PHE A 1 100 ? 2.065 -5.609 -4.349 1.00 84.12 10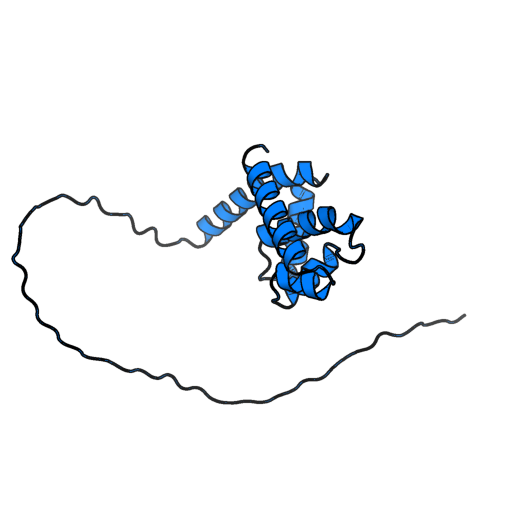0 PHE A O 1
ATOM 767 N N . GLY A 1 101 ? 0.312 -5.788 -5.718 1.00 83.88 101 GLY A N 1
AT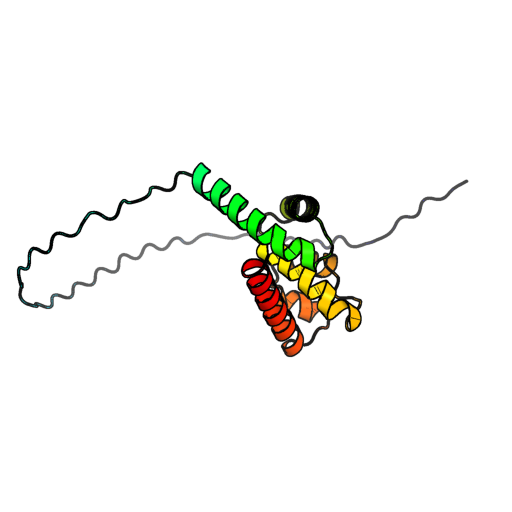OM 768 C CA . GLY A 1 101 ? 0.021 -4.352 -5.740 1.00 83.88 101 GLY A CA 1
ATOM 769 C C . GLY A 1 101 ? -0.302 -3.750 -4.365 1.00 83.88 101 GLY A C 1
ATOM 770 O O . GLY A 1 101 ? 0.127 -2.633 -4.085 1.00 83.88 101 GLY A O 1
ATOM 771 N N . GLN A 1 102 ? -1.012 -4.473 -3.491 1.00 86.94 102 GLN A N 1
ATOM 772 C CA . GLN A 1 102 ? -1.278 -4.024 -2.116 1.00 86.94 102 GLN A CA 1
ATOM 773 C C . GLN A 1 102 ? -0.010 -4.025 -1.262 1.00 86.94 102 GLN A C 1
ATOM 775 O O . GLN A 1 102 ? 0.215 -3.075 -0.517 1.00 86.94 102 GLN A O 1
ATOM 780 N N . PHE A 1 103 ? 0.832 -5.051 -1.401 1.00 89.00 103 PHE A N 1
ATOM 781 C CA . PHE A 1 103 ? 2.124 -5.115 -0.723 1.00 89.00 103 PHE A CA 1
ATOM 782 C C . PHE A 1 103 ? 3.029 -3.946 -1.134 1.00 89.00 103 PHE A C 1
ATOM 784 O O . PHE A 1 103 ? 3.584 -3.251 -0.281 1.00 89.00 103 PHE A O 1
ATOM 791 N N . ILE A 1 104 ? 3.120 -3.661 -2.435 1.00 88.12 104 ILE A N 1
ATOM 792 C CA . ILE A 1 104 ? 3.862 -2.501 -2.929 1.00 88.12 104 ILE A CA 1
ATOM 793 C C . ILE A 1 104 ? 3.281 -1.192 -2.387 1.00 88.12 104 ILE A C 1
ATOM 795 O O . ILE A 1 104 ? 4.028 -0.349 -1.892 1.00 88.12 104 ILE A O 1
ATOM 799 N N . ALA A 1 105 ? 1.959 -1.018 -2.458 1.00 87.94 105 ALA A N 1
ATOM 800 C CA . ALA A 1 105 ? 1.304 0.187 -1.962 1.00 87.94 105 ALA A CA 1
ATOM 801 C C . ALA A 1 105 ? 1.578 0.406 -0.469 1.00 87.94 105 ALA A C 1
ATOM 803 O O . ALA A 1 105 ? 1.872 1.530 -0.079 1.00 87.94 105 ALA A O 1
ATOM 804 N N . ALA A 1 106 ? 1.562 -0.653 0.344 1.00 90.69 106 ALA A N 1
ATOM 805 C CA . ALA A 1 106 ? 1.903 -0.574 1.760 1.00 90.69 106 ALA A CA 1
ATOM 806 C C . ALA A 1 106 ? 3.331 -0.047 1.980 1.00 90.69 106 ALA A C 1
ATOM 808 O O . ALA A 1 106 ? 3.519 0.879 2.763 1.00 90.69 106 ALA A O 1
ATOM 809 N N . ASN A 1 107 ? 4.318 -0.565 1.242 1.00 90.50 107 ASN A N 1
ATOM 810 C CA . ASN A 1 107 ? 5.711 -0.119 1.352 1.00 90.50 107 ASN A CA 1
ATOM 811 C C . ASN A 1 107 ? 5.901 1.346 0.918 1.00 90.50 107 ASN A C 1
ATOM 813 O O . ASN A 1 107 ? 6.594 2.109 1.591 1.00 90.50 107 ASN A O 1
ATOM 817 N N . VAL A 1 108 ? 5.272 1.760 -0.189 1.00 88.81 108 VAL A N 1
ATOM 818 C CA . VAL A 1 108 ? 5.362 3.146 -0.684 1.00 88.81 108 VAL A CA 1
ATOM 819 C C . VAL A 1 108 ? 4.674 4.117 0.279 1.00 88.81 108 VAL A C 1
ATOM 821 O O . VAL A 1 108 ? 5.245 5.149 0.627 1.00 88.81 108 VAL A O 1
ATOM 824 N N . VAL A 1 109 ? 3.473 3.777 0.755 1.00 90.31 109 VAL A N 1
ATOM 825 C CA . VAL A 1 109 ? 2.721 4.618 1.696 1.00 90.31 109 VAL A CA 1
ATOM 826 C C . VAL A 1 109 ? 3.443 4.746 3.028 1.00 90.31 109 VAL A C 1
ATOM 828 O O . VAL A 1 109 ? 3.572 5.867 3.517 1.00 90.31 109 VAL A O 1
ATOM 831 N N . ALA A 1 110 ? 3.948 3.641 3.585 1.00 90.62 110 ALA A N 1
ATOM 832 C CA . ALA A 1 110 ? 4.729 3.669 4.816 1.00 90.62 110 ALA A CA 1
ATOM 833 C C . ALA A 1 110 ? 5.913 4.622 4.677 1.00 90.62 110 ALA A C 1
ATOM 835 O O . ALA A 1 110 ? 6.079 5.513 5.496 1.00 90.62 110 ALA A O 1
ATOM 836 N N . ARG A 1 111 ? 6.685 4.532 3.591 1.00 88.06 111 ARG A N 1
ATOM 837 C CA . ARG A 1 111 ? 7.822 5.432 3.384 1.00 88.06 111 ARG A CA 1
ATOM 838 C C . ARG A 1 111 ? 7.417 6.904 3.270 1.00 88.06 111 ARG A C 1
ATOM 840 O O . ARG A 1 111 ? 8.083 7.763 3.838 1.00 88.06 111 ARG A O 1
ATOM 847 N N . ASN A 1 112 ? 6.343 7.194 2.540 1.00 87.94 112 ASN A N 1
ATOM 848 C CA . ASN A 1 112 ? 5.904 8.568 2.295 1.00 87.94 112 ASN A CA 1
ATOM 849 C C . ASN A 1 112 ? 5.297 9.223 3.542 1.00 87.94 112 ASN A C 1
ATOM 851 O O . ASN A 1 112 ? 5.463 10.425 3.748 1.00 87.94 112 ASN A O 1
ATOM 855 N N . LEU A 1 113 ? 4.586 8.446 4.362 1.00 87.56 113 LEU A N 1
ATOM 856 C CA . LEU A 1 113 ? 3.918 8.947 5.561 1.00 87.56 113 LEU A CA 1
ATOM 857 C C . LEU A 1 113 ? 4.753 8.802 6.830 1.00 87.56 113 LEU A C 1
ATOM 859 O O . LEU A 1 113 ? 4.531 9.578 7.751 1.00 87.56 113 LEU A O 1
ATOM 863 N N . SER A 1 114 ? 5.733 7.897 6.883 1.00 86.12 114 SER A N 1
ATOM 864 C CA . SER A 1 114 ? 6.524 7.615 8.093 1.00 86.12 114 SER A CA 1
ATOM 865 C C . SER A 1 114 ? 7.231 8.851 8.656 1.00 86.12 114 SER A C 1
ATOM 867 O O . SER A 1 114 ? 7.371 8.967 9.870 1.00 86.12 114 SER A O 1
ATOM 869 N N . ALA A 1 115 ? 7.597 9.820 7.808 1.00 86.00 115 ALA A N 1
ATOM 870 C CA . ALA A 1 115 ? 8.196 11.081 8.250 1.00 86.00 115 ALA A CA 1
ATOM 871 C C . ALA A 1 115 ? 7.244 11.964 9.084 1.00 86.00 115 ALA A C 1
ATOM 873 O O . ALA A 1 115 ? 7.705 12.754 9.904 1.00 86.00 115 ALA A O 1
ATOM 874 N N . LYS A 1 116 ? 5.927 11.859 8.864 1.00 87.44 116 LYS A N 1
ATOM 875 C CA . LYS A 1 116 ? 4.892 12.633 9.576 1.00 87.44 116 LYS A CA 1
ATOM 876 C C . LYS A 1 116 ? 4.132 11.795 10.603 1.00 87.44 116 LYS A C 1
ATOM 878 O O . LYS A 1 116 ? 3.735 12.312 11.640 1.00 87.44 116 LYS A O 1
ATOM 883 N N . HIS A 1 117 ? 3.953 10.512 10.308 1.00 88.19 117 HIS A N 1
ATOM 884 C CA . HIS A 1 117 ? 3.204 9.537 11.091 1.00 88.19 117 HIS A CA 1
ATOM 885 C C . HIS A 1 117 ? 4.113 8.337 11.387 1.00 88.19 117 HIS A C 1
ATOM 887 O O . HIS A 1 117 ? 4.111 7.362 10.632 1.00 88.19 117 HIS A O 1
ATOM 893 N N . PRO A 1 118 ? 4.925 8.381 12.459 1.00 87.62 118 PRO A N 1
ATOM 894 C CA . PRO A 1 118 ? 5.918 7.339 12.745 1.00 87.62 118 PRO A CA 1
ATOM 895 C C . PRO A 1 118 ? 5.299 5.963 13.043 1.00 87.62 118 PRO A C 1
ATOM 897 O O . PRO A 1 118 ? 5.969 4.940 12.940 1.00 87.62 118 PRO A O 1
ATOM 900 N N . ASN A 1 119 ? 4.013 5.924 13.384 1.00 88.44 119 ASN A N 1
ATOM 901 C CA . ASN A 1 119 ? 3.223 4.712 13.587 1.00 88.44 119 ASN A CA 1
ATOM 902 C C . ASN A 1 119 ? 2.699 4.085 12.278 1.00 88.44 119 ASN A C 1
ATOM 904 O O . ASN A 1 119 ? 2.216 2.952 12.296 1.00 88.44 119 ASN A O 1
ATOM 908 N N . VAL A 1 120 ? 2.803 4.781 11.140 1.00 91.31 120 VAL A N 1
ATOM 909 C CA . VAL A 1 120 ? 2.444 4.253 9.816 1.00 91.31 120 VAL A CA 1
ATOM 910 C C . VAL A 1 120 ? 3.631 3.474 9.254 1.00 91.31 120 VAL A C 1
ATOM 912 O O . VAL A 1 120 ? 4.407 3.960 8.431 1.00 91.31 120 VAL A O 1
ATOM 915 N N . THR A 1 121 ? 3.784 2.241 9.732 1.00 92.25 121 THR A N 1
ATOM 916 C CA . THR A 1 121 ? 4.817 1.305 9.274 1.00 92.25 121 THR A CA 1
ATOM 917 C C . THR A 1 121 ? 4.249 0.310 8.265 1.00 92.25 121 THR A C 1
ATOM 919 O O . THR A 1 121 ? 3.046 0.037 8.244 1.00 92.25 121 THR A O 1
ATOM 922 N N . THR A 1 122 ? 5.112 -0.282 7.432 1.00 91.44 122 THR A N 1
ATOM 923 C CA . THR A 1 122 ? 4.700 -1.344 6.499 1.00 91.44 122 THR A CA 1
ATOM 924 C C . THR A 1 122 ? 4.016 -2.488 7.249 1.00 91.44 122 THR A C 1
ATOM 926 O O . THR A 1 122 ? 2.969 -2.957 6.816 1.00 91.44 122 THR A O 1
ATOM 929 N N . GLU A 1 123 ? 4.552 -2.888 8.403 1.00 90.44 123 GLU A N 1
ATOM 930 C CA . GLU A 1 123 ? 4.001 -3.956 9.245 1.00 90.44 123 GLU A CA 1
ATOM 931 C C . GLU A 1 123 ? 2.596 -3.621 9.758 1.00 90.44 123 GLU A C 1
ATOM 933 O O . GLU A 1 123 ? 1.692 -4.451 9.668 1.00 90.44 123 GLU A O 1
ATOM 938 N N . ALA A 1 124 ? 2.379 -2.389 10.230 1.00 91.44 124 ALA A N 1
ATOM 939 C CA . ALA A 1 124 ? 1.073 -1.935 10.697 1.00 91.44 124 ALA A CA 1
ATOM 940 C C . ALA A 1 124 ? 0.041 -1.904 9.558 1.00 91.44 124 ALA A C 1
ATOM 942 O O . ALA A 1 124 ? -1.101 -2.340 9.731 1.00 91.44 124 ALA A O 1
ATOM 943 N N . ILE A 1 125 ? 0.455 -1.461 8.364 1.00 91.12 125 ILE A N 1
ATOM 944 C CA . ILE A 1 125 ? -0.405 -1.477 7.176 1.00 91.12 125 ILE A CA 1
ATOM 945 C C . ILE A 1 125 ? -0.742 -2.921 6.780 1.00 91.12 125 ILE A C 1
ATOM 947 O O . ILE A 1 125 ? -1.906 -3.242 6.541 1.00 91.12 125 ILE A O 1
ATOM 951 N N . LEU A 1 126 ? 0.249 -3.814 6.740 1.00 91.38 126 LEU A N 1
ATOM 952 C CA . LEU A 1 126 ? 0.046 -5.223 6.398 1.00 91.38 126 LEU A CA 1
ATOM 953 C C . LEU A 1 126 ? -0.840 -5.944 7.423 1.00 91.38 126 LEU A C 1
ATOM 955 O O . LEU A 1 126 ? -1.679 -6.755 7.029 1.00 91.38 126 LEU A O 1
ATOM 959 N N . ALA A 1 127 ? -0.729 -5.617 8.713 1.00 90.81 127 ALA A N 1
ATOM 960 C CA . ALA A 1 127 ? -1.603 -6.139 9.764 1.00 90.81 127 ALA A CA 1
ATOM 961 C C . ALA A 1 127 ? -3.069 -5.698 9.585 1.00 90.81 127 ALA A C 1
ATOM 963 O O . ALA A 1 127 ? -3.991 -6.507 9.744 1.00 90.81 127 ALA A O 1
ATOM 964 N N . GLY A 1 128 ? -3.308 -4.443 9.196 1.00 90.00 128 GLY A N 1
ATOM 965 C CA . GLY A 1 128 ? -4.657 -3.975 8.869 1.00 90.00 128 GLY A CA 1
ATOM 966 C C . GLY A 1 128 ? -5.226 -4.647 7.616 1.00 90.00 128 GLY A C 1
ATOM 967 O O . GLY A 1 128 ? -6.357 -5.137 7.644 1.00 90.00 128 GLY A O 1
ATOM 968 N N . LEU A 1 129 ? -4.418 -4.791 6.560 1.00 90.12 129 LEU A N 1
ATOM 969 C CA . LEU A 1 129 ? -4.807 -5.516 5.342 1.00 90.12 129 LEU A CA 1
ATOM 970 C C . LEU A 1 129 ? -5.108 -6.997 5.618 1.00 90.12 129 LEU A C 1
ATOM 972 O O . LEU A 1 129 ? -6.055 -7.553 5.067 1.00 90.12 129 LEU A O 1
ATOM 976 N N . ARG A 1 130 ? -4.338 -7.638 6.505 1.00 88.12 130 ARG A N 1
ATOM 977 C CA . ARG A 1 130 ? -4.600 -9.001 7.001 1.00 88.12 130 ARG A CA 1
ATOM 978 C C . ARG A 1 130 ? -5.935 -9.130 7.719 1.00 88.12 130 ARG A C 1
ATOM 980 O O . ARG A 1 130 ? -6.554 -10.184 7.663 1.00 88.12 130 ARG A O 1
ATOM 987 N N . SER A 1 131 ? -6.381 -8.060 8.367 1.00 86.62 131 SER A N 1
ATOM 988 C CA . SER A 1 131 ? -7.676 -8.008 9.047 1.00 86.62 131 SER A CA 1
ATOM 989 C C . SER A 1 131 ? -8.845 -7.802 8.070 1.00 86.62 131 SER A C 1
ATOM 991 O O . SER A 1 131 ? -9.979 -7.618 8.502 1.00 86.62 131 SER A O 1
ATOM 993 N N . GLY A 1 132 ? -8.581 -7.792 6.756 1.00 86.12 132 GLY A N 1
ATOM 994 C CA . GLY A 1 132 ? -9.575 -7.562 5.707 1.00 86.12 132 GLY A CA 1
ATOM 995 C C . GLY A 1 132 ? -9.932 -6.090 5.496 1.00 86.12 132 GLY A C 1
ATOM 996 O O . GLY A 1 132 ? -10.829 -5.784 4.711 1.00 86.12 132 GLY A O 1
ATOM 997 N N . LYS A 1 133 ? -9.241 -5.163 6.170 1.00 89.44 133 LYS A N 1
ATOM 998 C CA . LYS A 1 133 ? -9.466 -3.725 6.000 1.00 89.44 133 LYS A CA 1
ATOM 999 C C . LYS A 1 133 ? -8.849 -3.255 4.693 1.00 89.44 133 LYS A C 1
ATOM 1001 O O . LYS A 1 133 ? -7.833 -3.773 4.232 1.00 89.44 133 LYS A O 1
ATOM 1006 N N . SER A 1 134 ? -9.439 -2.222 4.105 1.00 89.44 134 SER A N 1
ATOM 1007 C CA . SER A 1 134 ? -8.790 -1.508 3.005 1.00 89.44 134 SER A CA 1
ATOM 1008 C C . SER A 1 134 ? -7.565 -0.733 3.503 1.00 89.44 134 SER A C 1
ATOM 1010 O O . SER A 1 134 ? -7.437 -0.421 4.691 1.00 89.44 134 SER A O 1
ATOM 1012 N N . LEU A 1 135 ? -6.666 -0.380 2.582 1.00 87.88 135 LEU A N 1
ATOM 1013 C CA . LEU A 1 135 ? -5.488 0.429 2.898 1.00 87.88 135 LEU A CA 1
ATOM 1014 C C . LEU A 1 135 ? -5.891 1.778 3.525 1.00 87.88 135 LEU A C 1
ATOM 1016 O O . LEU A 1 135 ? -5.372 2.141 4.572 1.00 87.88 135 LEU A O 1
ATOM 1020 N N . GLY A 1 136 ? -6.887 2.468 2.961 1.00 91.25 136 GLY A N 1
ATOM 1021 C CA . GLY A 1 136 ? -7.397 3.727 3.512 1.00 91.25 136 GLY A CA 1
ATOM 1022 C C . GLY A 1 136 ? -8.031 3.602 4.904 1.00 91.25 136 GLY A C 1
ATOM 1023 O O . GLY A 1 136 ? -7.838 4.493 5.725 1.00 91.25 136 GLY A O 1
ATOM 1024 N N . GLN A 1 137 ? -8.756 2.515 5.197 1.00 92.81 137 GLN A N 1
ATOM 1025 C CA . GLN A 1 137 ? -9.285 2.252 6.550 1.00 92.81 137 GLN A CA 1
ATOM 1026 C C . GLN A 1 137 ? -8.161 1.952 7.540 1.00 92.81 137 GLN A C 1
ATOM 1028 O O . GLN A 1 137 ?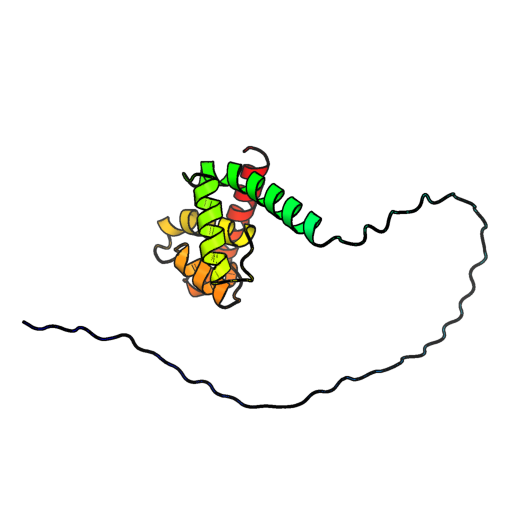 -8.179 2.437 8.661 1.00 92.81 137 GLN A O 1
ATOM 1033 N N . THR A 1 138 ? -7.154 1.194 7.104 1.00 93.38 138 THR A N 1
ATOM 1034 C CA . THR A 1 138 ? -5.998 0.868 7.941 1.00 93.38 138 THR A CA 1
ATOM 1035 C C . THR A 1 138 ? -5.218 2.128 8.304 1.00 93.38 138 THR A C 1
ATOM 1037 O O . THR A 1 138 ? -4.857 2.310 9.456 1.00 93.38 138 THR A O 1
ATOM 1040 N N . LEU A 1 139 ? -5.006 3.040 7.352 1.00 92.50 139 LEU A N 1
ATOM 1041 C CA . LEU A 1 139 ? -4.361 4.326 7.628 1.00 92.50 139 LEU A CA 1
ATOM 1042 C C . LEU A 1 139 ? -5.176 5.187 8.603 1.00 92.50 139 LEU A C 1
ATOM 1044 O O . LEU A 1 139 ? -4.592 5.814 9.481 1.00 92.50 139 LEU A O 1
ATOM 1048 N N . GLN A 1 140 ? -6.506 5.180 8.489 1.00 94.44 140 GLN A N 1
ATOM 1049 C CA . GLN A 1 140 ? -7.386 5.891 9.422 1.00 94.44 140 GLN A CA 1
ATOM 1050 C C . GLN A 1 140 ? -7.309 5.338 10.845 1.00 94.44 140 GLN A C 1
ATOM 1052 O O . GLN A 1 140 ? -7.204 6.115 11.791 1.00 94.44 140 GLN A O 1
ATOM 1057 N N . ASP A 1 141 ? -7.268 4.015 11.000 1.00 92.69 141 ASP A N 1
ATOM 1058 C CA . ASP A 1 141 ? -7.072 3.373 12.305 1.00 92.69 141 ASP A CA 1
ATOM 1059 C C . ASP A 1 141 ? -5.694 3.688 12.906 1.00 92.69 141 ASP A C 1
ATOM 1061 O O . ASP A 1 141 ? -5.533 3.737 14.124 1.00 92.69 141 ASP A O 1
ATOM 1065 N N . LEU A 1 142 ? -4.701 3.944 12.051 1.00 90.94 142 LEU A N 1
ATOM 1066 C CA . LEU A 1 142 ? -3.375 4.426 12.437 1.00 90.94 142 LEU A CA 1
ATOM 1067 C C . LEU A 1 142 ? -3.346 5.951 12.658 1.00 90.94 142 LEU A C 1
ATOM 1069 O O . LEU A 1 142 ? -2.276 6.532 12.787 1.00 90.94 142 LEU A O 1
ATOM 1073 N N . GLY A 1 143 ? -4.493 6.627 12.720 1.00 90.62 143 GLY A N 1
ATOM 1074 C CA . GLY A 1 143 ? -4.576 8.054 13.039 1.00 90.62 143 GLY A CA 1
ATOM 1075 C C . GLY A 1 143 ? -4.295 8.998 11.868 1.00 90.62 143 GLY A C 1
ATOM 1076 O O . GLY A 1 143 ? -4.236 10.211 12.065 1.00 90.62 143 GLY A O 1
ATOM 1077 N N . VAL A 1 144 ? -4.164 8.483 10.642 1.00 91.88 144 VAL A N 1
ATOM 1078 C CA . VAL A 1 144 ? -4.067 9.317 9.437 1.00 91.88 144 VAL A CA 1
ATOM 1079 C C . VAL A 1 144 ? -5.462 9.811 9.066 1.00 91.88 144 VAL A C 1
ATOM 1081 O O . VAL A 1 144 ? -6.400 9.028 8.939 1.00 91.88 144 VAL A O 1
ATOM 1084 N N . SER A 1 145 ? -5.622 11.114 8.835 1.00 92.31 145 SER A N 1
ATOM 1085 C CA . SER A 1 145 ? -6.921 11.647 8.405 1.00 92.31 145 SER A CA 1
ATOM 1086 C C . SER A 1 145 ? -7.379 11.006 7.089 1.00 92.31 145 SER A C 1
ATOM 1088 O O . SER A 1 145 ? -6.565 10.705 6.218 1.00 92.31 145 SER A O 1
ATOM 1090 N N . GLU A 1 146 ? -8.688 10.849 6.883 1.00 90.94 146 GLU A N 1
ATOM 1091 C CA . GLU A 1 146 ? -9.218 10.245 5.653 1.00 90.94 146 GLU A CA 1
ATOM 1092 C C . GLU A 1 146 ? -8.706 10.949 4.381 1.00 90.94 146 GLU A C 1
ATOM 1094 O O . GLU A 1 146 ? -8.365 10.304 3.384 1.00 90.94 146 GLU A O 1
ATOM 1099 N N . LYS A 1 147 ? -8.613 12.284 4.412 1.00 90.88 147 LYS A N 1
ATOM 1100 C CA . LYS A 1 147 ? -8.106 13.083 3.290 1.00 90.88 147 LYS A CA 1
ATOM 1101 C C . LYS A 1 147 ? -6.655 12.729 2.967 1.00 90.88 147 LYS A C 1
ATOM 1103 O O . LYS A 1 147 ? -6.336 12.513 1.797 1.00 90.88 147 LYS A O 1
ATOM 1108 N N . GLU A 1 148 ? -5.811 12.648 3.990 1.00 88.62 148 GLU A N 1
ATOM 1109 C CA . GLU A 1 148 ? -4.394 12.313 3.857 1.00 88.62 148 GLU A CA 1
ATOM 1110 C C . GLU A 1 148 ? -4.197 10.845 3.465 1.00 88.62 148 GLU A C 1
ATOM 1112 O O . GLU A 1 148 ? -3.407 10.559 2.573 1.00 88.62 148 GLU A O 1
ATOM 1117 N N . ALA A 1 149 ? -4.987 9.922 4.017 1.00 89.94 149 ALA A N 1
ATOM 1118 C CA . ALA A 1 149 ? -4.980 8.513 3.636 1.00 89.94 149 ALA A CA 1
ATOM 1119 C C . ALA A 1 149 ? -5.324 8.327 2.148 1.00 89.94 149 ALA A C 1
ATOM 1121 O O . ALA A 1 149 ? -4.620 7.625 1.420 1.00 89.94 149 ALA A O 1
ATOM 1122 N N . ARG A 1 150 ? -6.368 9.015 1.659 1.00 89.88 150 ARG A N 1
ATOM 1123 C CA . ARG A 1 150 ? -6.734 9.020 0.231 1.00 89.88 150 ARG A CA 1
ATOM 1124 C C . ARG A 1 150 ? -5.637 9.635 -0.636 1.00 89.88 150 ARG A C 1
ATOM 1126 O O . ARG A 1 150 ? -5.419 9.188 -1.760 1.00 89.88 150 ARG A O 1
ATOM 1133 N N . GLU A 1 151 ? -4.983 10.691 -0.165 1.00 90.56 151 GLU A N 1
ATOM 1134 C CA . GLU A 1 151 ? -3.884 11.329 -0.889 1.00 90.56 151 GLU A CA 1
ATOM 1135 C C . GLU A 1 151 ? -2.653 10.426 -0.968 1.00 90.56 151 GLU A C 1
ATOM 1137 O O . GLU A 1 151 ? -2.118 10.235 -2.058 1.00 90.56 151 GLU A O 1
ATOM 1142 N N . ALA A 1 152 ? -2.279 9.792 0.140 1.00 88.56 152 ALA A N 1
ATOM 1143 C CA . ALA A 1 152 ? -1.196 8.825 0.204 1.00 88.56 152 ALA A CA 1
ATOM 1144 C C . ALA A 1 152 ? -1.459 7.622 -0.706 1.00 88.56 152 ALA A C 1
ATOM 1146 O O . ALA A 1 152 ? -0.577 7.228 -1.466 1.00 88.56 152 ALA A O 1
ATOM 1147 N N . GLU A 1 153 ? -2.684 7.089 -0.714 1.00 88.00 153 GLU A N 1
ATOM 1148 C CA . GLU A 1 153 ? -3.061 6.007 -1.622 1.00 88.00 153 GLU A CA 1
ATOM 1149 C C . GLU A 1 153 ? -2.964 6.441 -3.094 1.00 88.00 153 GLU A C 1
ATOM 1151 O O . GLU A 1 153 ? -2.419 5.714 -3.928 1.00 88.00 153 GLU A O 1
ATOM 1156 N N . ARG A 1 154 ? -3.462 7.637 -3.439 1.00 88.38 154 ARG A N 1
ATOM 1157 C CA . ARG A 1 154 ? -3.353 8.172 -4.806 1.00 88.38 154 ARG A CA 1
ATOM 1158 C C . ARG A 1 154 ? -1.900 8.382 -5.219 1.00 88.38 154 ARG A C 1
ATOM 1160 O O . ARG A 1 154 ? -1.555 8.028 -6.346 1.00 88.38 154 ARG A O 1
ATOM 1167 N N . ASN A 1 155 ? -1.073 8.936 -4.339 1.00 87.44 155 ASN A N 1
ATOM 1168 C CA . ASN A 1 155 ? 0.345 9.165 -4.601 1.00 87.44 155 ASN A CA 1
ATOM 1169 C C . ASN A 1 155 ? 1.075 7.836 -4.789 1.00 87.44 155 ASN A C 1
ATOM 1171 O O . ASN A 1 155 ? 1.720 7.653 -5.816 1.00 87.44 155 ASN A O 1
ATOM 1175 N N . ALA A 1 156 ? 0.848 6.858 -3.910 1.00 86.38 156 ALA A N 1
ATOM 1176 C CA . ALA A 1 156 ? 1.413 5.524 -4.063 1.00 86.38 156 ALA A CA 1
ATOM 1177 C C . ALA A 1 156 ? 0.991 4.868 -5.385 1.00 86.38 156 ALA A C 1
ATOM 1179 O O . ALA A 1 156 ? 1.833 4.370 -6.125 1.00 86.38 156 ALA A O 1
ATOM 1180 N N . ARG A 1 157 ? -0.294 4.930 -5.760 1.00 85.56 157 ARG A N 1
ATOM 1181 C CA . ARG A 1 157 ? -0.770 4.406 -7.055 1.00 85.56 157 ARG A CA 1
ATOM 1182 C C . ARG A 1 157 ? -0.110 5.099 -8.252 1.00 85.56 157 ARG A C 1
ATOM 1184 O O . ARG A 1 157 ? 0.180 4.431 -9.245 1.00 85.56 157 ARG A O 1
ATOM 1191 N N . ARG A 1 158 ? 0.108 6.417 -8.185 1.00 85.94 158 ARG A N 1
ATOM 1192 C CA . ARG A 1 158 ? 0.813 7.176 -9.233 1.00 85.94 158 ARG A CA 1
ATOM 1193 C C . ARG A 1 158 ? 2.271 6.756 -9.324 1.00 85.94 158 ARG A C 1
ATOM 1195 O O . ARG A 1 158 ? 2.703 6.395 -10.410 1.00 85.94 158 ARG A O 1
ATOM 1202 N N . GLU A 1 159 ? 2.977 6.700 -8.200 1.00 81.38 159 GLU A N 1
ATOM 1203 C CA . GLU A 1 159 ? 4.374 6.266 -8.146 1.00 81.38 159 GLU A CA 1
ATOM 1204 C C . GLU A 1 159 ? 4.554 4.848 -8.682 1.00 81.38 159 GLU A C 1
ATOM 1206 O O . GLU A 1 159 ? 5.486 4.590 -9.440 1.00 81.38 159 GLU A O 1
ATOM 1211 N N . ILE A 1 160 ? 3.628 3.944 -8.354 1.00 80.88 160 ILE A N 1
ATOM 1212 C CA . ILE A 1 160 ? 3.642 2.573 -8.863 1.00 80.88 160 ILE A CA 1
ATOM 1213 C C . ILE A 1 160 ? 3.472 2.551 -10.380 1.00 80.88 160 ILE A C 1
ATOM 1215 O O . ILE A 1 160 ? 4.183 1.843 -11.094 1.00 80.88 160 ILE A O 1
ATOM 1219 N N . LYS A 1 161 ? 2.530 3.348 -10.889 1.00 81.12 161 LYS A N 1
ATOM 1220 C CA . LYS A 1 161 ? 2.268 3.461 -12.324 1.00 81.12 161 LYS A CA 1
ATOM 1221 C C . LYS A 1 161 ? 3.444 4.094 -13.073 1.00 81.12 161 LYS A C 1
ATOM 1223 O O . LYS A 1 161 ? 3.739 3.675 -14.189 1.00 81.12 161 LYS A O 1
ATOM 1228 N N . GLU A 1 162 ? 4.098 5.087 -12.481 1.00 80.00 162 GLU A N 1
ATOM 1229 C CA . GLU A 1 162 ? 5.281 5.747 -13.038 1.00 80.00 162 GLU A CA 1
ATOM 1230 C C . GLU A 1 162 ? 6.490 4.818 -13.059 1.00 80.00 162 GLU A C 1
ATOM 1232 O O . GLU A 1 162 ? 7.132 4.703 -14.097 1.00 80.00 162 GLU A O 1
ATOM 1237 N N . ALA A 1 163 ? 6.747 4.097 -11.967 1.00 72.94 163 ALA A N 1
ATOM 1238 C CA . ALA A 1 163 ? 7.807 3.095 -11.892 1.00 72.94 163 ALA A CA 1
ATOM 1239 C C . ALA A 1 163 ? 7.628 1.986 -12.938 1.00 72.94 163 ALA A C 1
ATOM 1241 O O . ALA A 1 163 ? 8.596 1.495 -13.502 1.00 72.94 163 ALA A O 1
ATOM 1242 N N . HIS A 1 164 ? 6.382 1.622 -13.247 1.00 70.56 164 HIS A N 1
ATOM 1243 C CA . HIS A 1 164 ? 6.087 0.679 -14.322 1.00 70.56 164 HIS A CA 1
ATOM 1244 C C . HIS A 1 164 ? 6.295 1.279 -15.724 1.00 70.56 164 HIS A C 1
ATOM 1246 O O . HIS A 1 164 ? 6.637 0.562 -16.659 1.00 70.56 164 HIS A O 1
ATOM 1252 N N . ARG A 1 165 ? 6.073 2.589 -15.896 1.00 74.50 165 ARG A N 1
ATOM 1253 C CA . ARG A 1 165 ? 6.283 3.279 -17.178 1.00 74.50 165 ARG A CA 1
ATOM 1254 C C . ARG A 1 165 ? 7.764 3.581 -17.440 1.00 74.50 165 ARG A C 1
ATOM 1256 O O . ARG A 1 165 ? 8.144 3.647 -18.603 1.00 74.50 165 ARG A O 1
ATOM 1263 N N . ASN A 1 166 ? 8.564 3.780 -16.393 1.00 65.12 166 ASN A N 1
ATOM 1264 C CA . ASN A 1 166 ? 9.986 4.109 -16.482 1.00 65.12 166 ASN A CA 1
ATOM 1265 C C . ASN A 1 166 ? 10.799 3.293 -15.444 1.00 65.12 166 ASN A C 1
ATOM 1267 O O . ASN A 1 166 ? 11.058 3.804 -14.350 1.00 65.12 166 ASN A O 1
ATOM 1271 N N . PRO A 1 167 ? 11.105 2.013 -15.742 1.00 58.59 167 PRO A N 1
ATOM 1272 C CA . PRO A 1 167 ? 11.664 1.053 -14.783 1.00 58.59 167 PRO A CA 1
ATOM 1273 C C . PRO A 1 167 ? 13.164 1.190 -14.481 1.00 58.59 167 PRO A C 1
ATOM 1275 O O . PRO A 1 167 ? 13.974 1.669 -15.303 1.00 58.59 167 PRO A O 1
#

Foldseek 3Di:
DDDDDDDDDDDDDDDDDDDDDDDDDDDDDDDDDDDDDDDDDPDDDPDDPPPPDPVVVVVVVLVVVLLLLLCLLCVVLVHHSVVLVVVQVVLCVLVVPDDSLQLQLLSQLLVVCCVPQVLSHSVQQSVCVSVVHDSLVSVVVSVHDSVRSVVSSVVSVVSSVVSSVPD

pLDDT: mean 70.32, std 19.08, range [40.09, 94.44]

Organism: NCBI:txid454194

Secondary structure (DSSP, 8-state):
------------------------------------------------------HHHHHHHHHHHHHHHHHHHHHHHTS-HHHHHHHHHHHHHH-TT--HHHHHHHHHHHHHHHTT-TT--HHHHHHHHHTT--HHHHHHHTT--HHHHHHHHHHHHHHHHHHHH--